Protein AF-A0A1L9C3F5-F1 (afdb_monomer_lite)

Radius of gyration: 11.16 Å; chains: 1; bounding box: 22×20×29 Å

Structure (mmCIF, N/CA/C/O backbone):
data_AF-A0A1L9C3F5-F1
#
_entry.id   AF-A0A1L9C3F5-F1
#
loop_
_atom_site.group_PDB
_atom_site.id
_atom_site.type_symbol
_atom_site.label_atom_id
_atom_site.label_alt_id
_atom_site.label_comp_id
_atom_site.label_asym_id
_atom_site.label_entity_id
_atom_site.label_seq_id
_atom_site.pdbx_PDB_ins_code
_atom_site.Cartn_x
_atom_site.Cartn_y
_atom_site.Cartn_z
_atom_site.occupancy
_atom_site.B_iso_or_equiv
_atom_site.auth_seq_id
_atom_site.auth_comp_id
_atom_site.auth_asym_id
_atom_site.auth_atom_id
_atom_site.pdbx_PDB_model_num
ATOM 1 N N . MET A 1 1 ? -6.228 -0.818 -1.088 1.00 93.69 1 MET A N 1
ATOM 2 C CA . MET A 1 1 ? -5.305 -1.965 -0.957 1.00 93.69 1 MET A CA 1
ATOM 3 C C . MET A 1 1 ? -4.183 -1.547 -0.021 1.00 93.69 1 MET A C 1
ATOM 5 O O . MET A 1 1 ? -3.770 -0.396 -0.100 1.00 93.69 1 MET A O 1
ATOM 9 N N . VAL A 1 2 ? -3.759 -2.421 0.889 1.00 95.38 2 VAL A N 1
ATOM 10 C CA . VAL A 1 2 ? -2.682 -2.136 1.848 1.00 95.38 2 VAL A CA 1
ATOM 11 C C . VAL A 1 2 ? -1.717 -3.313 1.825 1.00 95.38 2 VAL A C 1
ATOM 13 O O . VAL A 1 2 ? -2.148 -4.456 1.983 1.00 95.38 2 VAL A O 1
ATOM 16 N N . ASN A 1 3 ? -0.439 -3.036 1.603 1.00 95.94 3 ASN A N 1
ATOM 17 C CA . ASN A 1 3 ? 0.618 -4.030 1.482 1.00 95.94 3 ASN A CA 1
ATOM 18 C C . ASN A 1 3 ? 1.723 -3.736 2.503 1.00 95.94 3 ASN A C 1
ATOM 20 O O . ASN A 1 3 ? 2.059 -2.579 2.744 1.00 95.94 3 ASN A O 1
ATOM 24 N N . LEU A 1 4 ? 2.290 -4.790 3.099 1.00 95.88 4 LEU A N 1
ATOM 25 C CA . LEU A 1 4 ? 3.563 -4.676 3.822 1.00 95.88 4 LEU A CA 1
ATOM 26 C C . LEU A 1 4 ? 4.719 -4.464 2.846 1.00 95.88 4 LEU A C 1
ATOM 28 O O . LEU A 1 4 ? 5.606 -3.664 3.106 1.00 95.88 4 LEU A O 1
ATOM 32 N N . GLU A 1 5 ? 4.665 -5.193 1.735 1.00 95.94 5 GLU A N 1
ATOM 33 C CA . GLU A 1 5 ? 5.578 -5.099 0.607 1.00 95.94 5 GLU A CA 1
ATOM 34 C C . GLU A 1 5 ? 4.781 -5.424 -0.666 1.00 95.94 5 GLU A C 1
ATOM 36 O O . GLU A 1 5 ? 4.025 -6.407 -0.715 1.00 95.94 5 GLU A O 1
ATOM 41 N N . CYS A 1 6 ? 4.887 -4.567 -1.678 1.00 97.12 6 CYS A N 1
ATOM 42 C CA . CYS A 1 6 ? 4.122 -4.654 -2.914 1.00 97.12 6 CYS A CA 1
ATOM 43 C C . CYS A 1 6 ? 5.022 -5.038 -4.088 1.00 97.12 6 CYS A C 1
ATOM 45 O O . CYS A 1 6 ? 6.018 -4.382 -4.384 1.00 97.12 6 C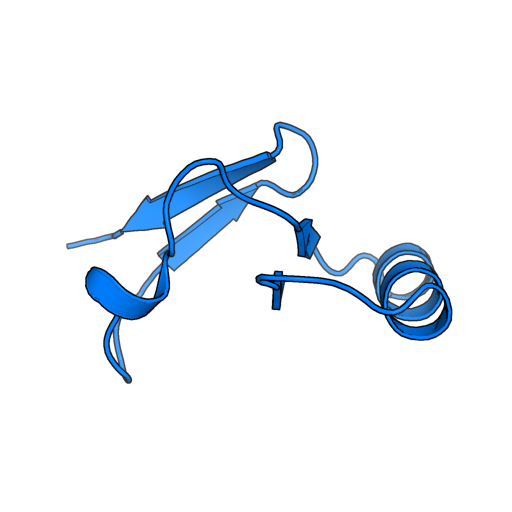YS A O 1
ATOM 47 N N . GLU A 1 7 ? 4.613 -6.067 -4.827 1.00 98.06 7 GLU A N 1
ATOM 48 C CA . GLU A 1 7 ? 5.257 -6.420 -6.087 1.00 98.06 7 GLU A CA 1
ATOM 49 C C . GLU A 1 7 ? 5.002 -5.338 -7.156 1.00 98.06 7 GLU A C 1
ATOM 51 O O . GLU A 1 7 ? 3.862 -4.879 -7.311 1.00 98.06 7 GLU A O 1
ATOM 56 N N . PRO A 1 8 ? 5.993 -4.989 -8.000 1.00 97.56 8 PRO A N 1
ATOM 57 C CA . PRO A 1 8 ? 5.834 -3.946 -9.016 1.00 97.56 8 PRO A CA 1
ATOM 58 C C . PRO A 1 8 ? 4.635 -4.151 -9.952 1.00 97.56 8 PRO A C 1
ATOM 60 O O . PRO A 1 8 ? 3.952 -3.196 -10.319 1.00 97.56 8 PRO A O 1
ATOM 63 N N . ILE A 1 9 ? 4.335 -5.401 -10.322 1.00 97.94 9 ILE A N 1
ATOM 64 C CA . ILE A 1 9 ? 3.195 -5.722 -11.193 1.00 97.94 9 ILE A CA 1
ATOM 65 C C . ILE A 1 9 ? 1.839 -5.436 -10.528 1.00 97.94 9 ILE A C 1
ATOM 67 O O . ILE A 1 9 ? 0.885 -5.073 -11.217 1.00 97.94 9 ILE A O 1
ATOM 71 N N . VAL A 1 10 ? 1.753 -5.556 -9.199 1.00 97.88 10 VAL A N 1
ATOM 72 C CA . VAL A 1 10 ? 0.539 -5.263 -8.426 1.00 97.88 10 VAL A CA 1
ATOM 73 C C . VAL A 1 10 ? 0.336 -3.753 -8.352 1.00 97.88 10 VAL A C 1
ATOM 75 O O . VAL A 1 10 ? -0.767 -3.278 -8.619 1.00 97.88 10 VAL A O 1
ATOM 78 N N . ALA A 1 11 ? 1.408 -2.993 -8.100 1.00 97.31 11 ALA A N 1
ATOM 79 C CA . ALA A 1 11 ? 1.370 -1.532 -8.113 1.00 97.31 11 ALA A CA 1
ATOM 80 C C . ALA A 1 11 ? 0.921 -0.979 -9.477 1.00 97.31 11 ALA A C 1
ATOM 82 O O . ALA A 1 11 ? 0.038 -0.124 -9.536 1.00 97.31 11 ALA A O 1
ATOM 83 N N . VAL A 1 12 ? 1.453 -1.514 -10.584 1.00 98.19 12 VAL A N 1
ATOM 84 C CA . VAL A 1 12 ? 1.016 -1.143 -11.944 1.00 98.19 12 VAL A CA 1
ATOM 85 C C . VAL A 1 12 ? -0.476 -1.419 -12.144 1.00 98.19 12 VAL A C 1
ATOM 87 O O . VAL A 1 12 ? -1.195 -0.565 -12.665 1.00 98.19 12 VAL A O 1
ATOM 90 N N . GLY A 1 13 ? -0.959 -2.583 -11.702 1.00 98.19 13 GLY A N 1
ATOM 91 C CA . GLY A 1 13 ? -2.380 -2.925 -11.765 1.00 98.19 13 GLY A CA 1
ATOM 92 C C . GLY A 1 13 ? -3.260 -1.956 -10.970 1.00 98.19 13 GLY A C 1
ATOM 93 O O . GLY A 1 13 ? -4.305 -1.533 -11.469 1.00 98.19 13 GLY A O 1
ATOM 94 N N . ALA A 1 14 ? -2.822 -1.562 -9.772 1.00 97.69 14 ALA A N 1
ATOM 95 C CA . ALA A 1 14 ? -3.527 -0.602 -8.927 1.00 97.69 14 ALA A CA 1
ATOM 96 C C . ALA A 1 14 ? -3.596 0.794 -9.567 1.00 97.69 14 ALA A C 1
ATOM 98 O O . ALA A 1 14 ? -4.672 1.387 -9.590 1.00 97.69 14 ALA A O 1
ATOM 99 N N . ILE A 1 15 ? -2.495 1.270 -10.164 1.00 96.50 15 ILE A N 1
ATOM 100 C CA . ILE A 1 15 ? -2.434 2.557 -10.879 1.00 96.50 15 ILE A CA 1
ATOM 101 C C . ILE A 1 15 ? -3.428 2.582 -12.044 1.00 96.50 15 ILE A C 1
ATOM 103 O O . ILE A 1 15 ? -4.224 3.509 -12.154 1.00 96.50 15 ILE A O 1
ATOM 107 N N . ILE A 1 16 ? -3.406 1.558 -12.903 1.00 98.31 16 ILE A N 1
ATOM 108 C CA . ILE A 1 16 ? -4.286 1.477 -14.083 1.00 98.31 16 ILE A CA 1
ATOM 109 C C . ILE A 1 16 ? -5.760 1.398 -13.676 1.00 98.31 16 ILE A C 1
ATOM 111 O O . ILE A 1 16 ? -6.626 1.917 -14.376 1.00 98.31 16 ILE A O 1
ATOM 115 N N . SER A 1 17 ? -6.039 0.733 -12.557 1.00 98.25 17 SER A N 1
ATOM 116 C CA . SER A 1 17 ? -7.402 0.499 -12.076 1.00 98.25 17 SER A CA 1
ATOM 117 C C . SER A 1 17 ? -7.923 1.614 -11.169 1.00 98.25 17 SER A C 1
ATOM 119 O O . SER A 1 17 ? -9.014 1.468 -10.624 1.00 98.25 17 SER A O 1
ATOM 121 N N . GLU A 1 18 ? -7.143 2.681 -10.960 1.00 96.50 18 GLU A N 1
ATOM 122 C CA . GLU A 1 18 ? -7.451 3.761 -10.013 1.00 96.50 18 GLU A CA 1
ATOM 123 C C . GLU A 1 18 ? -7.774 3.237 -8.597 1.00 96.50 18 GLU A C 1
ATOM 125 O O . GLU A 1 18 ? -8.591 3.795 -7.862 1.00 96.50 18 GLU A O 1
ATOM 130 N N . ILE A 1 19 ? -7.125 2.138 -8.195 1.00 97.25 19 ILE A N 1
ATOM 131 C CA . ILE A 1 19 ? -7.280 1.560 -6.861 1.00 97.25 19 ILE A CA 1
ATOM 132 C C . ILE A 1 19 ? -6.276 2.242 -5.928 1.00 97.25 19 ILE A C 1
ATOM 134 O O . ILE A 1 19 ? -5.070 2.131 -6.159 1.00 97.25 19 ILE A O 1
ATOM 138 N N . PRO A 1 20 ? -6.721 2.880 -4.831 1.00 96.88 20 PRO A N 1
ATOM 139 C CA . PRO A 1 20 ? -5.805 3.434 -3.845 1.00 96.88 20 PRO A CA 1
ATOM 140 C C . PRO A 1 20 ? -4.993 2.306 -3.199 1.00 96.88 20 PRO A C 1
ATOM 142 O O . PRO A 1 20 ? -5.554 1.353 -2.640 1.00 96.88 20 PRO A O 1
ATOM 145 N N . LEU A 1 21 ? -3.669 2.419 -3.282 1.00 97.19 21 LEU A N 1
ATOM 146 C CA . LEU A 1 21 ? -2.705 1.473 -2.735 1.00 97.19 21 LEU A CA 1
ATOM 147 C C . LEU A 1 21 ? -1.773 2.204 -1.773 1.00 97.19 21 LEU A C 1
ATOM 149 O O . LEU A 1 21 ? -1.254 3.265 -2.102 1.00 97.19 21 LEU A O 1
ATOM 153 N N . VAL A 1 22 ? -1.577 1.622 -0.595 1.00 96.38 22 VAL A N 1
ATOM 154 C CA . VAL A 1 22 ? -0.561 2.041 0.372 1.00 96.38 22 VAL A CA 1
ATOM 155 C C . VAL A 1 22 ? 0.381 0.862 0.578 1.00 96.38 22 VAL A C 1
ATOM 157 O O . VAL A 1 22 ? -0.076 -0.270 0.741 1.00 96.38 22 VAL A O 1
ATOM 160 N N . ASP A 1 23 ? 1.680 1.129 0.539 1.00 96.31 23 ASP A N 1
ATOM 161 C CA . ASP A 1 23 ? 2.737 0.129 0.661 1.00 96.31 23 ASP A CA 1
ATOM 162 C C . ASP A 1 23 ? 3.758 0.552 1.720 1.00 96.31 23 ASP A C 1
ATOM 164 O O . ASP A 1 23 ? 3.971 1.751 1.910 1.00 96.31 23 ASP A O 1
ATOM 168 N N . SER A 1 24 ? 4.398 -0.421 2.375 1.00 94.88 24 SER A N 1
ATOM 169 C CA . SER A 1 24 ? 5.547 -0.198 3.265 1.00 94.88 24 SER A CA 1
ATOM 170 C C . SER A 1 24 ? 5.302 0.846 4.372 1.00 94.88 24 SER A C 1
ATOM 172 O O . SER A 1 24 ? 6.128 1.731 4.602 1.00 94.88 24 SER A O 1
ATOM 174 N N . LEU A 1 25 ? 4.157 0.762 5.064 1.0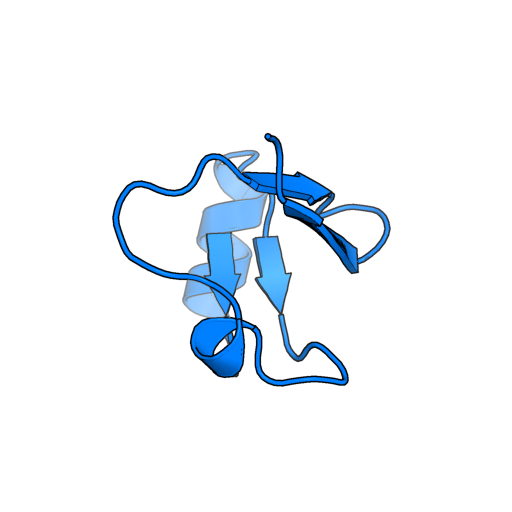0 93.56 25 LEU A N 1
ATOM 175 C CA . LEU A 1 25 ? 3.859 1.611 6.227 1.00 93.56 25 LEU A CA 1
ATOM 176 C C . LEU A 1 25 ? 4.918 1.450 7.329 1.00 93.56 25 LEU A C 1
ATOM 178 O O . LEU A 1 25 ? 5.435 0.356 7.547 1.00 93.56 25 LEU A O 1
ATOM 182 N N . GLU A 1 26 ? 5.189 2.531 8.071 1.00 91.81 26 GLU A N 1
ATOM 183 C CA . GLU A 1 26 ? 6.155 2.526 9.187 1.00 91.81 26 GLU A CA 1
ATOM 184 C C . GLU A 1 26 ? 5.819 1.476 10.260 1.00 91.81 26 GLU A C 1
ATOM 186 O O . GLU A 1 26 ? 6.711 0.909 10.890 1.00 91.81 26 GLU A O 1
ATOM 191 N N . SER A 1 27 ? 4.525 1.208 10.438 1.00 90.69 27 SER A N 1
ATOM 192 C CA . SER A 1 27 ? 3.975 0.237 11.382 1.00 90.69 27 SER A CA 1
ATOM 193 C C . SER A 1 27 ? 3.249 -0.869 10.623 1.00 90.69 27 SER A C 1
ATOM 195 O O . SER A 1 27 ? 2.575 -0.592 9.632 1.00 90.69 27 SER A O 1
ATOM 197 N N . ASN A 1 28 ? 3.309 -2.108 11.119 1.00 93.62 28 ASN A N 1
ATOM 198 C CA . ASN A 1 28 ? 2.559 -3.221 10.542 1.00 93.62 28 ASN A CA 1
ATOM 199 C C . ASN A 1 28 ? 1.043 -3.023 10.768 1.00 93.62 28 ASN A C 1
ATOM 201 O O . ASN A 1 28 ? 0.577 -3.155 11.903 1.00 93.62 28 ASN A O 1
ATOM 205 N N . PRO A 1 29 ? 0.243 -2.751 9.720 1.00 91.75 29 PRO A N 1
ATOM 206 C CA . PRO A 1 29 ? -1.179 -2.465 9.883 1.00 91.75 29 PRO A CA 1
ATOM 207 C C . PRO A 1 29 ? -1.976 -3.693 10.344 1.00 91.75 29 PRO A C 1
ATOM 209 O O . PRO A 1 29 ? -3.027 -3.539 10.958 1.00 91.75 29 PRO A O 1
ATOM 212 N N . PHE A 1 30 ? -1.480 -4.913 10.113 1.00 89.81 30 PHE A N 1
ATOM 213 C CA . PHE A 1 30 ? -2.162 -6.148 10.517 1.00 89.81 30 PHE A CA 1
ATOM 214 C C . PHE A 1 30 ? -2.061 -6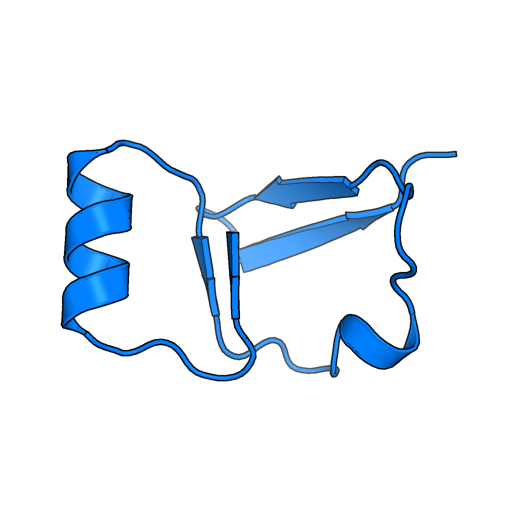.447 12.019 1.00 89.81 30 PHE A C 1
ATOM 216 O O . PHE A 1 30 ? -2.712 -7.368 12.497 1.00 89.81 30 PHE A O 1
ATOM 223 N N . GLU A 1 31 ? -1.271 -5.680 12.776 1.00 93.56 31 GLU A N 1
ATOM 224 C CA . GLU A 1 31 ? -1.284 -5.741 14.246 1.00 93.56 31 GLU A CA 1
ATOM 225 C C . GLU A 1 31 ? -2.473 -4.978 14.849 1.00 93.56 31 GLU A C 1
ATOM 227 O O . GLU A 1 31 ? -2.810 -5.188 16.012 1.00 93.56 31 GLU A O 1
ATOM 232 N N . MET A 1 32 ? -3.101 -4.093 14.067 1.00 89.94 32 MET A N 1
ATOM 233 C CA . MET A 1 32 ? -4.206 -3.236 14.506 1.00 89.94 32 MET A CA 1
ATOM 234 C C . MET A 1 32 ? -5.519 -3.512 13.767 1.00 89.94 32 MET A C 1
ATOM 236 O O . MET A 1 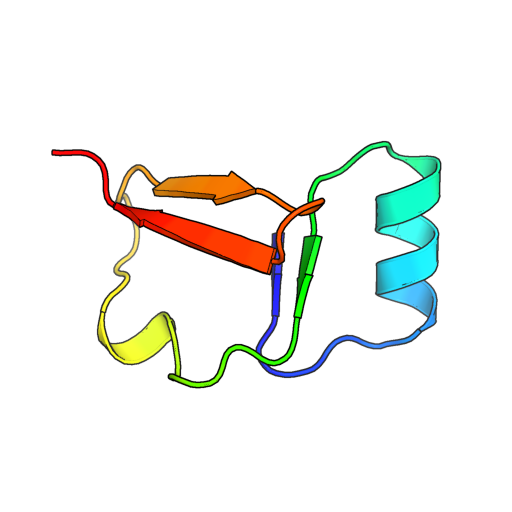32 ? -6.586 -3.260 14.319 1.00 89.94 32 MET A O 1
ATOM 240 N N . LEU A 1 33 ? -5.451 -3.978 12.517 1.00 92.94 33 LEU A N 1
ATOM 241 C CA . LEU A 1 33 ? -6.619 -4.244 11.682 1.00 92.94 33 LEU A CA 1
ATOM 242 C C . LEU A 1 33 ? -7.081 -5.697 11.822 1.00 92.94 33 LEU A C 1
ATOM 244 O O . LEU A 1 33 ? -6.282 -6.620 11.678 1.00 92.94 33 LEU A O 1
ATOM 248 N N . GLU A 1 34 ? -8.386 -5.890 12.004 1.00 92.75 34 GLU A N 1
ATOM 249 C CA . GLU A 1 34 ? -9.035 -7.203 11.975 1.00 92.75 34 GLU A CA 1
ATOM 250 C C . GLU A 1 34 ? -10.066 -7.286 10.843 1.00 92.75 34 GLU A C 1
ATOM 252 O O . GLU A 1 34 ? -10.567 -6.276 10.331 1.00 92.75 34 GLU A O 1
ATOM 257 N N . ASP A 1 35 ? -10.405 -8.515 10.456 1.00 94.56 35 ASP A N 1
ATOM 258 C CA . ASP A 1 35 ? -11.424 -8.771 9.445 1.00 94.56 35 ASP A CA 1
ATOM 259 C C . ASP A 1 35 ? -12.771 -8.147 9.841 1.00 94.56 35 ASP A C 1
ATOM 261 O O . ASP A 1 35 ? -13.256 -8.293 10.963 1.00 94.56 35 ASP A O 1
ATOM 265 N N . GLY A 1 36 ? -13.409 -7.467 8.886 1.00 94.00 36 GLY A N 1
ATOM 266 C CA . GLY A 1 36 ? -14.695 -6.794 9.089 1.00 94.00 36 GLY A CA 1
ATOM 267 C C . GLY A 1 36 ? -14.597 -5.337 9.553 1.00 94.00 36 GLY A C 1
ATOM 268 O O . GLY A 1 36 ? -15.627 -4.663 9.592 1.00 94.00 36 GLY A O 1
ATOM 269 N N . MET A 1 37 ? -13.397 -4.820 9.841 1.00 93.94 37 MET A N 1
ATOM 270 C CA . MET A 1 37 ? -13.203 -3.396 10.128 1.00 93.94 37 MET A CA 1
ATOM 271 C C . MET A 1 37 ? -13.418 -2.521 8.887 1.00 93.94 37 MET A C 1
ATOM 273 O O . MET A 1 37 ? -12.991 -2.852 7.778 1.00 93.94 37 MET A O 1
ATOM 277 N N . ASN A 1 38 ? -14.036 -1.353 9.086 1.00 94.88 38 ASN A N 1
ATOM 278 C CA . ASN A 1 38 ? -14.109 -0.318 8.060 1.00 94.88 38 ASN A CA 1
ATOM 279 C C . ASN A 1 38 ? -12.888 0.593 8.160 1.00 94.88 38 ASN A C 1
ATOM 281 O O . ASN A 1 38 ? -12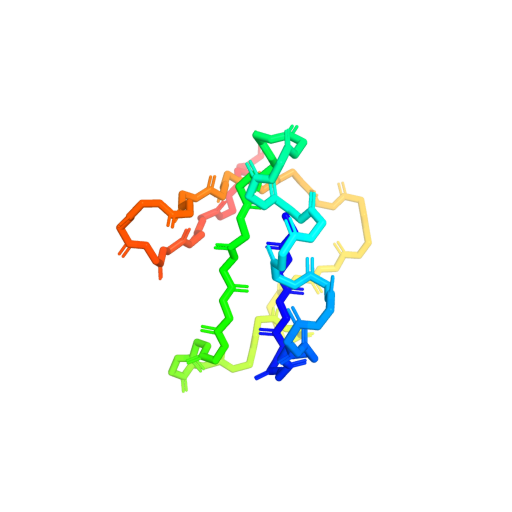.606 1.169 9.208 1.00 94.88 38 ASN A O 1
ATOM 285 N N . VAL A 1 39 ? -12.181 0.755 7.045 1.00 94.81 39 VAL A N 1
ATOM 286 C CA . VAL A 1 39 ? -10.922 1.501 7.000 1.00 94.81 39 VAL A CA 1
ATOM 287 C C . VAL A 1 39 ? -10.961 2.493 5.847 1.00 94.81 39 VAL A C 1
ATOM 289 O O . VAL A 1 39 ? -11.391 2.171 4.737 1.00 94.81 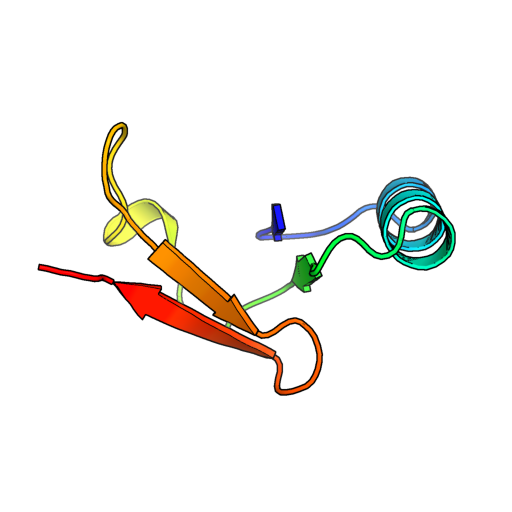39 VAL A O 1
ATOM 292 N N . ASN A 1 40 ? -10.510 3.711 6.110 1.00 95.31 40 ASN A N 1
ATOM 293 C CA . ASN A 1 40 ? -10.238 4.721 5.101 1.00 95.31 40 ASN A CA 1
ATOM 294 C C . ASN A 1 40 ? -8.786 4.583 4.650 1.00 95.31 40 ASN A C 1
ATOM 296 O O . ASN A 1 40 ? -7.885 4.542 5.480 1.00 95.31 40 ASN A O 1
ATOM 300 N N . VAL A 1 41 ? -8.558 4.522 3.339 1.00 95.56 41 VAL A N 1
ATOM 301 C CA . VAL A 1 41 ? -7.220 4.355 2.758 1.00 95.56 41 VAL A CA 1
ATOM 302 C C . VAL A 1 41 ? -6.949 5.505 1.799 1.00 95.56 41 VAL A C 1
ATOM 304 O O . VAL A 1 41 ? -7.686 5.683 0.826 1.00 95.56 41 VAL A O 1
ATOM 307 N N . ASN A 1 42 ? -5.881 6.259 2.048 1.00 96.00 42 ASN A N 1
ATOM 308 C CA . ASN A 1 42 ? -5.423 7.341 1.186 1.00 96.00 42 ASN A CA 1
ATOM 309 C C . ASN A 1 42 ? -4.110 6.945 0.497 1.00 96.00 42 ASN A C 1
ATOM 311 O O . ASN A 1 42 ? -3.026 7.069 1.064 1.00 96.00 42 ASN A O 1
ATOM 315 N N . GLY A 1 43 ? -4.218 6.496 -0.756 1.00 94.75 43 GLY A N 1
ATOM 316 C CA . GLY A 1 43 ? -3.060 6.119 -1.576 1.00 94.75 43 GLY A CA 1
ATOM 317 C C . GLY A 1 43 ? -2.217 7.297 -2.082 1.00 94.75 43 GLY A C 1
ATOM 318 O O . GLY A 1 43 ? -1.113 7.076 -2.561 1.00 94.75 43 GLY A O 1
ATOM 319 N N . ASN A 1 44 ? -2.704 8.540 -1.981 1.00 94.19 44 ASN A N 1
ATOM 320 C CA . ASN A 1 44 ? -1.958 9.724 -2.424 1.00 94.19 44 ASN A CA 1
ATOM 321 C C . ASN A 1 44 ? -1.012 10.240 -1.335 1.00 94.19 44 ASN A C 1
ATOM 323 O O . ASN A 1 44 ? 0.105 10.654 -1.628 1.00 94.19 44 ASN A O 1
ATOM 327 N N . GLU A 1 45 ? -1.477 10.238 -0.085 1.00 95.81 45 GLU A N 1
ATOM 328 C CA . GLU A 1 45 ? -0.718 10.724 1.075 1.00 95.81 45 GLU A CA 1
ATOM 329 C C . GLU A 1 45 ? -0.064 9.588 1.877 1.00 95.81 45 GLU A C 1
ATOM 331 O O . GLU A 1 45 ? 0.751 9.857 2.754 1.00 95.81 45 GLU A O 1
ATOM 336 N N . GLY A 1 46 ? -0.387 8.328 1.568 1.00 94.38 46 GLY A N 1
ATOM 337 C CA . GLY A 1 46 ? 0.286 7.159 2.134 1.00 94.38 46 GLY A CA 1
ATOM 338 C C . GLY A 1 46 ? -0.149 6.804 3.555 1.00 94.38 46 GLY A C 1
ATOM 339 O O . GLY A 1 46 ? 0.668 6.332 4.339 1.00 94.38 46 GLY A O 1
ATOM 340 N N . TRP A 1 47 ? -1.419 7.015 3.905 1.00 94.12 47 TRP A N 1
ATOM 341 C CA . TRP A 1 47 ? -1.945 6.689 5.235 1.00 94.12 47 TRP A CA 1
ATOM 342 C C . TRP A 1 47 ? -3.266 5.920 5.173 1.00 94.12 47 TRP A C 1
ATOM 344 O O . TRP A 1 47 ? -3.958 5.881 4.150 1.00 94.12 47 TRP A O 1
ATOM 354 N N . LEU A 1 48 ? -3.619 5.306 6.301 1.00 94.69 48 LEU A N 1
ATOM 355 C CA . LEU A 1 48 ? -4.936 4.730 6.547 1.00 94.69 48 LEU A CA 1
ATOM 356 C C . LEU A 1 48 ? -5.435 5.114 7.941 1.00 94.69 48 LEU A C 1
ATOM 358 O O . LEU A 1 48 ? -4.635 5.390 8.832 1.00 94.69 48 LEU A O 1
ATOM 362 N N . GLU A 1 49 ? -6.749 5.119 8.124 1.00 94.31 49 GLU A N 1
ATOM 363 C CA . GLU A 1 49 ? -7.393 5.352 9.419 1.00 94.31 49 GLU A CA 1
ATOM 364 C C . GLU A 1 49 ? -8.564 4.379 9.602 1.00 94.31 49 GLU A C 1
ATOM 366 O O . GLU A 1 49 ? -9.299 4.068 8.658 1.00 94.31 49 GLU A O 1
ATOM 371 N N . THR A 1 50 ? -8.743 3.886 10.822 1.00 92.75 50 THR A N 1
ATOM 372 C CA . THR A 1 50 ? -9.901 3.071 11.196 1.00 92.75 50 THR A CA 1
ATOM 373 C C . THR A 1 50 ? -11.122 3.959 11.386 1.00 92.75 50 THR A C 1
ATOM 375 O O . THR A 1 50 ? -11.022 5.041 11.966 1.00 92.75 50 THR A O 1
ATOM 378 N N . LYS A 1 51 ? -12.279 3.492 10.925 1.00 84.19 51 LYS A N 1
ATOM 379 C CA . LYS A 1 51 ? -13.577 4.090 11.243 1.00 84.19 51 LYS A CA 1
ATOM 380 C C . LYS A 1 51 ? -14.225 3.322 12.392 1.00 84.19 51 LYS A C 1
ATOM 382 O O . LYS A 1 51 ? -14.094 2.100 12.437 1.00 84.19 51 LYS A O 1
ATOM 387 N N . ASP A 1 52 ? -14.915 4.051 13.267 1.00 72.50 52 ASP A N 1
ATOM 388 C CA . ASP A 1 52 ? -15.754 3.486 14.334 1.00 72.50 52 ASP A CA 1
ATOM 389 C C . ASP A 1 52 ? -16.938 2.671 13.779 1.00 72.50 52 ASP A C 1
ATOM 391 O O . ASP A 1 52 ? -17.490 3.054 12.714 1.00 72.50 52 ASP A O 1
#

InterPro domains:
  IPR002840 Phosphomevalonate dehydratase small subunit-like domain [PF01989] (1-49)

Sequence (52 aa):
MVNLECEPIVAVGAIISEIPLVDSLESNPFEMLEDGMNVNVNGNEGWLETKD

pLDDT: mean 94.55, std 4.04, range [72.5, 98.31]

Secondary structure (DSSP, 8-state):
-EESS--HHHHHHHHHTT---EES-SS-GGGT--TT--EEEETTTTEEEE--

Foldseek 3Di:
DEEQADDPVVVVVCVVVVNQYAYNDPDDCVVPDDPPWDKDGHSVVRDIDTDD

Organism: NCBI:txid523843